Protein AF-A0AAD8BVB4-F1 (afdb_monomer_lite)

Sequence (59 aa):
MNPLCLVLLLFIEFTVGQNTCLYNGKKYSNGEVTSSDDCKTCYCGVFGIYCLKKPCRDQ

Radius of gyration: 17.96 Å; chains: 1; bounding box: 38×54×26 Å

pLDDT: mean 77.32, std 9.96, range [52.53, 90.56]

Organism: Biomphalaria pfeifferi (NCBI:txid112525)

Structure (mmCIF, N/CA/C/O backbone):
data_AF-A0AAD8BVB4-F1
#
_entry.id   AF-A0AAD8BVB4-F1
#
loop_
_atom_site.group_PDB
_atom_site.id
_atom_site.type_symbol
_atom_site.label_atom_id
_atom_site.label_alt_id
_atom_site.label_comp_id
_atom_site.label_asym_id
_atom_site.label_entity_id
_atom_site.label_seq_id
_atom_site.pdbx_PDB_ins_code
_atom_site.Cartn_x
_atom_site.Cartn_y
_atom_site.Cartn_z
_atom_site.occupancy
_atom_site.B_iso_or_equiv
_atom_site.auth_seq_id
_atom_site.auth_comp_id
_atom_site.auth_asym_id
_atom_site.auth_atom_id
_atom_site.pdbx_PDB_model_num
ATOM 1 N N . MET A 1 1 ? 25.241 24.484 14.578 1.00 66.12 1 MET A N 1
ATOM 2 C CA . MET A 1 1 ? 24.022 23.967 13.919 1.00 66.12 1 MET A CA 1
ATOM 3 C C . MET A 1 1 ? 23.348 25.099 13.162 1.00 66.12 1 MET A C 1
ATOM 5 O O . MET A 1 1 ? 23.003 26.092 13.785 1.00 66.12 1 MET A O 1
ATOM 9 N N . ASN A 1 2 ? 23.221 24.988 11.838 1.00 71.50 2 ASN A N 1
ATOM 10 C CA . ASN A 1 2 ? 22.540 25.989 11.012 1.00 71.50 2 ASN A CA 1
ATOM 11 C C . ASN A 1 2 ? 21.020 25.717 11.030 1.00 71.50 2 ASN A C 1
ATOM 13 O O . ASN A 1 2 ? 20.634 24.588 10.714 1.00 71.50 2 ASN A O 1
ATOM 17 N N . PRO A 1 3 ? 20.160 26.699 11.360 1.00 77.94 3 PRO A N 1
ATOM 18 C CA . PRO A 1 3 ? 18.707 26.520 11.346 1.00 77.94 3 PRO A CA 1
ATOM 19 C C . PRO A 1 3 ? 18.156 26.110 9.971 1.00 77.94 3 PRO A C 1
ATOM 21 O O . PRO A 1 3 ? 17.187 25.357 9.925 1.00 77.94 3 PRO A O 1
ATOM 24 N N . LEU A 1 4 ? 18.806 26.492 8.859 1.00 76.06 4 LEU A N 1
ATOM 25 C CA . LEU A 1 4 ? 18.431 26.005 7.522 1.00 76.06 4 LEU A CA 1
ATOM 26 C C . LEU A 1 4 ? 18.549 24.481 7.401 1.00 76.06 4 LEU A C 1
ATOM 28 O O 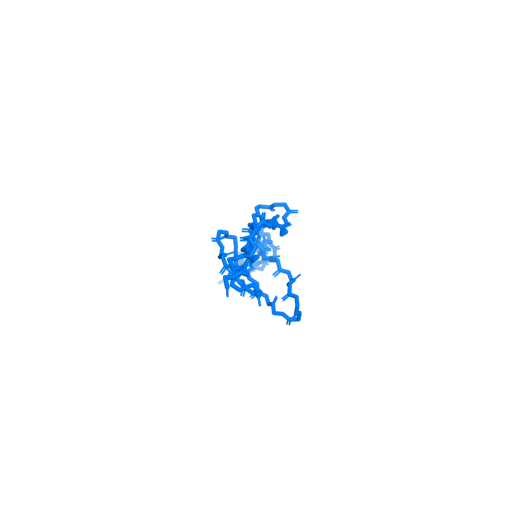. LEU A 1 4 ? 17.750 23.871 6.704 1.00 76.06 4 LEU A O 1
ATOM 32 N N . CYS A 1 5 ? 19.524 23.863 8.074 1.00 78.44 5 CYS A N 1
ATOM 33 C CA . CYS A 1 5 ? 19.749 22.419 8.009 1.00 78.44 5 CYS A CA 1
ATOM 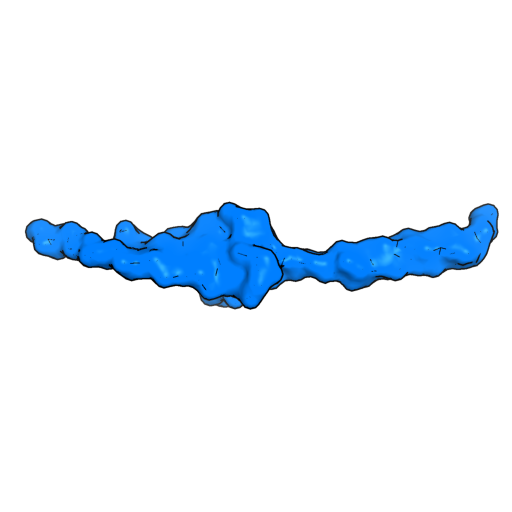34 C C . CYS A 1 5 ? 18.627 21.646 8.720 1.00 78.44 5 CYS A C 1
ATOM 36 O O . CYS A 1 5 ? 18.107 20.679 8.179 1.00 78.44 5 CYS A O 1
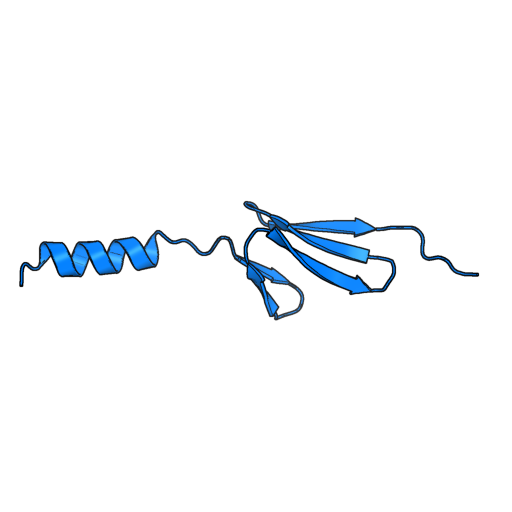ATOM 38 N N . LEU A 1 6 ? 18.193 22.125 9.893 1.00 76.62 6 LEU A N 1
ATOM 39 C CA . LEU A 1 6 ? 17.044 21.563 10.615 1.00 76.62 6 LEU A CA 1
ATOM 40 C C . LEU A 1 6 ? 15.757 21.668 9.794 1.00 76.62 6 LEU A C 1
ATOM 42 O O . LEU A 1 6 ? 14.998 20.711 9.701 1.00 76.62 6 LEU A O 1
ATOM 46 N N . VAL A 1 7 ? 15.541 22.816 9.160 1.00 81.25 7 VAL A N 1
ATOM 47 C CA . VAL A 1 7 ? 14.369 23.062 8.321 1.00 81.25 7 VAL A CA 1
ATOM 48 C C . VAL A 1 7 ? 14.393 22.183 7.059 1.00 81.25 7 VAL A C 1
ATOM 50 O O . VAL A 1 7 ? 13.384 21.563 6.743 1.00 81.25 7 VAL A O 1
ATOM 53 N N . LEU A 1 8 ? 15.545 22.034 6.392 1.00 74.19 8 LEU A N 1
ATOM 54 C CA . LEU A 1 8 ? 15.742 21.101 5.270 1.00 74.19 8 LEU A CA 1
ATOM 55 C C . LEU A 1 8 ? 15.443 19.647 5.653 1.00 74.19 8 LEU A C 1
ATOM 57 O O . LEU A 1 8 ? 14.754 18.963 4.906 1.00 74.19 8 LEU A O 1
ATOM 61 N N . LEU A 1 9 ? 15.917 19.178 6.811 1.00 74.12 9 LEU A N 1
ATOM 62 C CA . LEU A 1 9 ? 15.661 17.813 7.284 1.00 74.12 9 LEU A CA 1
ATOM 63 C C . LEU A 1 9 ? 14.168 17.568 7.550 1.00 74.12 9 LEU A C 1
ATOM 65 O O . LEU A 1 9 ? 13.640 16.538 7.140 1.00 74.12 9 LEU A O 1
ATOM 69 N N . LEU A 1 10 ? 13.466 18.543 8.138 1.00 69.12 10 LEU A N 1
ATOM 70 C CA . LEU A 1 10 ? 12.011 18.480 8.327 1.00 69.12 10 LEU A CA 1
ATOM 71 C C . LEU A 1 10 ? 11.242 18.510 6.993 1.00 69.12 10 LEU A C 1
ATOM 73 O O . LEU A 1 10 ? 10.235 17.820 6.844 1.00 69.12 10 LEU A O 1
ATOM 77 N N . PHE A 1 11 ? 11.714 19.274 6.003 1.00 65.44 11 PHE A N 1
ATOM 78 C CA . PHE A 1 11 ? 11.118 19.301 4.663 1.00 65.44 11 PHE A CA 1
ATOM 79 C C . PHE A 1 11 ? 11.364 18.011 3.871 1.00 65.44 11 PHE A C 1
ATOM 81 O O . PHE A 1 11 ? 10.487 17.586 3.117 1.00 65.44 11 PHE A O 1
ATOM 88 N N . ILE A 1 12 ? 12.520 17.363 4.037 1.00 63.78 12 ILE A N 1
ATOM 89 C CA . ILE A 1 12 ? 12.810 16.070 3.401 1.00 63.78 12 ILE A CA 1
ATOM 90 C C . ILE A 1 12 ? 11.882 14.990 3.970 1.00 63.78 12 ILE A C 1
ATOM 92 O O . ILE A 1 12 ? 11.271 14.263 3.195 1.00 63.78 12 ILE A O 1
ATOM 96 N N . GLU A 1 13 ? 11.679 14.936 5.290 1.00 59.88 13 GLU A N 1
ATOM 97 C CA . GLU A 1 13 ? 10.725 14.004 5.918 1.00 59.88 13 GLU A CA 1
ATOM 98 C C . GLU A 1 13 ? 9.292 14.188 5.386 1.00 59.88 13 GLU A C 1
ATOM 100 O O . GLU A 1 13 ? 8.581 13.215 5.143 1.00 59.88 13 GLU A O 1
ATOM 105 N N . PHE A 1 14 ? 8.873 15.438 5.159 1.00 58.97 14 PHE A N 1
ATOM 106 C CA . PHE A 1 14 ? 7.528 15.765 4.680 1.00 58.97 14 PHE A CA 1
ATOM 107 C C . PHE A 1 14 ? 7.323 15.492 3.179 1.00 58.97 14 PHE A C 1
ATOM 109 O O . PHE A 1 14 ? 6.224 15.144 2.752 1.00 58.97 14 PHE A O 1
ATOM 116 N N . THR A 1 15 ? 8.372 15.655 2.368 1.00 57.53 15 THR A N 1
ATOM 117 C CA . THR A 1 15 ? 8.327 15.462 0.905 1.00 57.53 15 THR A CA 1
ATOM 118 C C . THR A 1 15 ? 8.679 14.050 0.461 1.00 57.53 15 THR A C 1
ATOM 120 O O . THR A 1 15 ? 8.340 13.681 -0.666 1.00 57.53 15 THR A O 1
ATOM 123 N N . VAL A 1 16 ? 9.224 13.208 1.350 1.00 60.78 16 VAL A N 1
ATOM 124 C CA . VAL A 1 16 ? 9.068 11.749 1.262 1.00 60.78 16 VAL A CA 1
ATOM 125 C C . VAL A 1 16 ? 7.607 11.439 1.596 1.00 60.78 16 VAL A C 1
ATOM 127 O O . VAL A 1 16 ? 7.257 10.824 2.601 1.00 60.78 16 VAL A O 1
ATOM 130 N N . GLY A 1 17 ? 6.727 11.929 0.722 1.00 58.06 17 GLY A N 1
ATOM 131 C CA . GLY A 1 17 ? 5.344 11.544 0.599 1.00 58.06 17 GLY A CA 1
ATOM 132 C C . GLY A 1 17 ? 5.352 10.071 0.274 1.00 58.06 17 GLY A C 1
ATOM 133 O O . GLY A 1 17 ? 5.429 9.672 -0.880 1.00 58.06 17 GLY A O 1
ATOM 134 N N . GLN A 1 18 ? 5.371 9.298 1.351 1.00 60.25 18 GLN A N 1
ATOM 135 C CA . GLN A 1 18 ? 5.057 7.896 1.473 1.00 60.25 18 GLN A CA 1
ATOM 136 C C . GLN A 1 18 ? 4.150 7.493 0.308 1.00 60.25 18 GLN A C 1
ATOM 138 O O . GLN A 1 18 ? 2.936 7.690 0.397 1.00 60.25 18 GLN A O 1
ATOM 143 N N . ASN A 1 19 ? 4.717 6.947 -0.777 1.00 74.50 19 ASN A N 1
ATOM 144 C CA . ASN A 1 19 ? 3.965 6.246 -1.818 1.00 74.50 19 ASN A CA 1
ATOM 145 C C . ASN A 1 19 ? 3.401 4.976 -1.176 1.00 74.50 19 ASN A C 1
ATOM 147 O O . ASN A 1 19 ? 3.838 3.864 -1.449 1.00 74.50 19 ASN A O 1
ATOM 151 N N . THR A 1 20 ? 2.508 5.166 -0.220 1.00 82.88 20 THR A N 1
ATOM 152 C CA . THR A 1 20 ? 1.924 4.136 0.600 1.00 82.88 20 THR A CA 1
ATOM 153 C C . THR A 1 20 ? 0.442 4.145 0.346 1.00 82.88 20 THR A C 1
ATOM 155 O O . THR A 1 20 ? -0.199 5.193 0.258 1.00 82.88 20 THR A O 1
ATOM 158 N N . CYS A 1 21 ? -0.103 2.955 0.212 1.00 87.25 21 CYS A N 1
ATOM 159 C CA . CYS A 1 21 ? -1.511 2.758 -0.005 1.00 87.25 21 CYS A CA 1
ATOM 160 C C . CYS A 1 21 ? -2.141 2.269 1.289 1.00 87.25 21 CYS A C 1
ATOM 162 O O . CYS A 1 21 ? -1.631 1.344 1.922 1.00 87.25 21 CYS A O 1
ATOM 164 N N . LEU A 1 22 ? -3.275 2.852 1.670 1.00 86.38 22 LEU A N 1
ATOM 165 C CA . LEU A 1 22 ? -4.103 2.305 2.735 1.00 86.38 22 LEU A CA 1
ATOM 166 C C . LEU A 1 22 ? -5.097 1.319 2.118 1.00 86.38 22 LEU A C 1
ATOM 168 O O . LEU A 1 22 ? -5.964 1.713 1.338 1.00 86.38 22 LEU A O 1
ATOM 172 N N . TYR A 1 23 ? -4.974 0.039 2.456 1.00 85.44 23 TYR A N 1
ATOM 173 C CA . TYR A 1 23 ? -5.865 -1.007 1.971 1.00 85.44 23 TYR A CA 1
ATOM 174 C C . TYR A 1 23 ? -6.301 -1.917 3.114 1.00 85.44 23 TYR A C 1
ATOM 176 O O . TYR A 1 23 ? -5.476 -2.446 3.853 1.00 85.44 23 TYR A O 1
ATOM 184 N N . ASN A 1 24 ? -7.613 -2.088 3.275 1.00 85.31 24 ASN A N 1
ATOM 185 C CA . ASN A 1 24 ? -8.207 -2.906 4.336 1.00 85.31 24 ASN A CA 1
ATOM 186 C C . ASN A 1 24 ? -7.676 -2.577 5.754 1.00 85.31 24 ASN A C 1
ATOM 188 O O . ASN A 1 24 ? -7.353 -3.465 6.536 1.00 85.31 24 ASN A O 1
ATOM 192 N N . GLY A 1 25 ? -7.491 -1.285 6.053 1.00 86.12 25 GLY A N 1
ATOM 193 C CA . GLY A 1 25 ? -6.953 -0.815 7.338 1.00 86.12 25 GLY A CA 1
ATOM 194 C C . GLY A 1 25 ? -5.438 -0.983 7.523 1.00 86.12 25 GLY A C 1
ATOM 195 O O . GLY A 1 25 ? -4.901 -0.528 8.530 1.00 86.12 25 GLY A O 1
ATOM 196 N N . LYS A 1 26 ? -4.727 -1.574 6.556 1.00 85.50 26 LYS A N 1
ATOM 197 C CA . LYS A 1 26 ? -3.270 -1.746 6.579 1.00 85.50 26 LYS A CA 1
ATOM 198 C C . LYS A 1 26 ? -2.592 -0.795 5.589 1.00 85.50 26 LYS A C 1
ATOM 200 O O . LYS A 1 26 ? -3.108 -0.550 4.500 1.00 85.50 26 LYS A O 1
ATOM 205 N N . LYS A 1 27 ? -1.437 -0.243 5.971 1.00 87.25 27 LYS A N 1
ATOM 206 C CA . LYS A 1 27 ? -0.577 0.542 5.073 1.00 87.25 27 LYS A CA 1
ATOM 207 C C . LYS A 1 27 ? 0.364 -0.391 4.311 1.00 87.25 27 LYS A C 1
ATOM 209 O O . LYS A 1 27 ? 0.960 -1.273 4.922 1.00 87.25 27 LYS A O 1
ATOM 214 N N . TYR A 1 28 ? 0.489 -0.158 3.012 1.00 86.44 28 TYR A N 1
ATOM 215 C CA . TYR A 1 28 ? 1.343 -0.890 2.078 1.00 86.44 28 TYR A CA 1
ATOM 216 C C . TYR A 1 28 ? 2.306 0.077 1.415 1.00 86.44 28 TYR A C 1
ATOM 218 O O . TYR A 1 28 ? 1.893 1.184 1.088 1.00 86.44 28 TYR A O 1
ATOM 226 N N . SER A 1 29 ? 3.549 -0.324 1.190 1.00 87.44 29 SER A N 1
ATOM 227 C CA . SER A 1 29 ? 4.534 0.486 0.466 1.00 87.44 29 SER A CA 1
ATOM 228 C C . SER A 1 29 ? 4.373 0.348 -1.047 1.00 87.44 29 SER A C 1
ATOM 230 O O . SER A 1 29 ? 3.781 -0.611 -1.536 1.00 87.44 29 SER A O 1
ATOM 232 N N . ASN A 1 30 ? 4.918 1.291 -1.811 1.00 86.81 30 ASN A N 1
ATOM 233 C CA . ASN A 1 30 ? 4.934 1.208 -3.269 1.00 86.81 30 ASN A CA 1
ATOM 234 C C . ASN A 1 30 ? 5.609 -0.089 -3.733 1.00 86.81 30 ASN A C 1
ATOM 236 O O . ASN A 1 30 ? 6.705 -0.419 -3.286 1.00 86.81 30 ASN A O 1
ATOM 240 N N . GLY A 1 31 ? 4.955 -0.808 -4.636 1.00 84.62 31 GLY A N 1
ATOM 241 C CA . GLY A 1 31 ? 5.353 -2.127 -5.115 1.00 84.62 31 GLY A CA 1
ATOM 242 C C . GLY A 1 31 ? 4.914 -3.286 -4.219 1.00 84.62 31 GLY A C 1
ATOM 243 O O . GLY A 1 31 ? 5.061 -4.438 -4.619 1.00 84.62 31 GLY A O 1
ATOM 244 N N . GLU A 1 32 ? 4.355 -3.028 -3.034 1.00 86.50 32 GLU A N 1
ATOM 245 C CA . GLU A 1 32 ? 3.928 -4.092 -2.128 1.00 86.50 32 GLU A CA 1
ATOM 246 C C . GLU A 1 32 ? 2.659 -4.775 -2.652 1.00 86.50 32 GLU A C 1
ATOM 248 O O . GLU A 1 32 ? 1.655 -4.130 -2.977 1.00 86.50 32 GLU A O 1
ATOM 253 N N . VAL A 1 33 ? 2.717 -6.105 -2.735 1.00 83.25 33 VAL A N 1
ATOM 254 C CA . VAL A 1 33 ? 1.614 -6.955 -3.186 1.00 83.25 33 VAL A CA 1
ATOM 255 C C . VAL A 1 33 ? 0.814 -7.418 -1.973 1.00 83.25 33 VAL A C 1
ATOM 257 O O . VAL A 1 33 ? 1.359 -7.969 -1.021 1.00 83.25 33 VAL A O 1
ATOM 260 N N . THR A 1 34 ? -0.499 -7.228 -2.029 1.00 80.31 34 THR A N 1
ATOM 261 C CA . THR A 1 34 ? -1.459 -7.712 -1.042 1.00 80.31 34 THR A CA 1
ATOM 262 C C . THR A 1 34 ? -2.470 -8.640 -1.698 1.00 80.31 34 THR A C 1
ATOM 264 O O . THR A 1 34 ? -3.265 -8.242 -2.551 1.00 80.31 34 THR A O 1
ATOM 267 N N . SER A 1 35 ? -2.433 -9.911 -1.317 1.00 73.00 35 SER A N 1
ATOM 268 C CA . SER A 1 35 ? -3.460 -10.879 -1.695 1.00 73.00 35 SER A CA 1
ATOM 269 C C . SER A 1 35 ? -4.558 -10.818 -0.643 1.00 73.00 35 SER A C 1
ATOM 271 O O . SER A 1 35 ? -4.306 -11.111 0.522 1.00 73.00 35 SER A O 1
ATOM 273 N N . SER A 1 36 ? -5.749 -10.366 -1.039 1.00 68.56 36 SER A N 1
ATOM 274 C CA . SER A 1 36 ? -6.912 -10.343 -0.136 1.00 68.56 36 SER A CA 1
ATOM 275 C C . SER A 1 36 ? -7.496 -11.746 0.014 1.00 68.56 36 SER A C 1
ATOM 277 O O . SER A 1 36 ? -7.892 -12.122 1.107 1.00 68.56 36 SER A O 1
ATOM 279 N N . ASP A 1 37 ? -7.491 -12.497 -1.092 1.00 72.06 37 ASP A N 1
ATOM 280 C CA . ASP A 1 37 ? -8.085 -13.823 -1.259 1.00 72.06 37 ASP A CA 1
ATOM 281 C C . ASP A 1 37 ? -7.249 -14.619 -2.283 1.00 72.06 37 ASP A C 1
ATOM 283 O O . ASP A 1 37 ? -6.527 -14.017 -3.090 1.00 72.06 37 ASP A O 1
ATOM 287 N N . ASP A 1 38 ? -7.395 -15.948 -2.343 1.00 72.31 38 ASP A N 1
ATOM 288 C CA . ASP A 1 38 ? -6.680 -16.821 -3.300 1.00 72.31 38 ASP A CA 1
ATOM 289 C C . ASP A 1 38 ? -6.860 -16.400 -4.773 1.00 72.31 38 ASP A C 1
ATOM 291 O O . ASP A 1 38 ? -5.984 -16.587 -5.627 1.00 72.31 38 ASP A O 1
ATOM 295 N N . CYS A 1 39 ? -7.976 -15.738 -5.071 1.00 76.94 39 CYS A N 1
ATOM 296 C CA . CYS A 1 39 ? -8.359 -15.335 -6.420 1.00 76.94 39 CYS A CA 1
ATOM 297 C C . CYS A 1 39 ? -8.141 -13.847 -6.711 1.00 76.94 39 CYS A C 1
ATOM 299 O O . CYS A 1 39 ? -8.350 -13.401 -7.842 1.00 76.94 39 CYS A O 1
ATOM 301 N N . LYS A 1 40 ? -7.744 -13.044 -5.719 1.00 82.69 40 LYS A N 1
ATOM 302 C CA . LYS A 1 40 ? -7.627 -11.591 -5.861 1.00 82.69 40 LYS A CA 1
ATOM 303 C C . LYS A 1 40 ? -6.281 -11.114 -5.344 1.00 82.69 40 LYS A C 1
ATOM 305 O O . LYS A 1 40 ? -6.016 -11.090 -4.144 1.00 82.69 40 LYS A O 1
ATOM 310 N N . THR A 1 41 ? -5.452 -10.660 -6.276 1.00 86.12 41 THR A N 1
ATOM 311 C CA . THR A 1 41 ? -4.151 -10.075 -5.961 1.00 86.12 41 THR A CA 1
ATOM 312 C C . THR A 1 41 ? -4.208 -8.587 -6.243 1.00 86.12 41 THR A C 1
ATOM 314 O O . THR A 1 41 ? -4.520 -8.174 -7.358 1.00 86.12 41 THR A O 1
ATOM 317 N N . CYS A 1 42 ? -3.916 -7.783 -5.231 1.00 88.88 42 CYS A N 1
ATOM 318 C CA . CYS A 1 42 ? -3.784 -6.345 -5.355 1.00 88.88 42 CYS A CA 1
ATOM 319 C C . CYS A 1 42 ? -2.327 -5.927 -5.152 1.00 88.88 42 CYS A C 1
ATOM 321 O O . CYS A 1 42 ? -1.568 -6.621 -4.485 1.00 88.88 42 CYS A O 1
ATOM 323 N N . TYR A 1 43 ? -1.922 -4.791 -5.700 1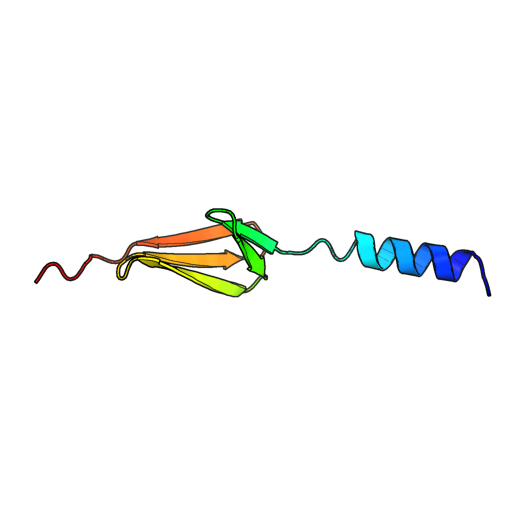.00 89.50 43 TYR A N 1
ATOM 324 C CA . TYR A 1 43 ? -0.619 -4.194 -5.432 1.00 89.50 43 TYR A CA 1
ATOM 325 C C . TYR A 1 43 ? -0.754 -2.690 -5.222 1.00 89.50 43 TYR A C 1
ATOM 327 O O . TYR A 1 43 ? -1.602 -2.036 -5.835 1.00 89.50 43 TYR A O 1
ATOM 335 N N . CYS A 1 44 ? 0.068 -2.141 -4.334 1.00 90.56 44 CYS A N 1
ATOM 336 C CA . CYS A 1 44 ? 0.189 -0.704 -4.153 1.00 90.56 44 CYS A CA 1
ATOM 337 C C . CYS A 1 44 ? 1.126 -0.149 -5.224 1.00 90.56 44 CYS A C 1
ATOM 339 O O . CYS A 1 44 ? 2.305 -0.479 -5.246 1.00 90.56 44 CYS A O 1
ATOM 341 N N . GLY A 1 45 ? 0.609 0.658 -6.142 1.00 85.19 45 GLY A N 1
ATOM 342 C CA . GLY A 1 45 ? 1.415 1.396 -7.106 1.00 85.19 45 GLY A CA 1
ATOM 343 C C . GLY A 1 45 ? 1.556 2.865 -6.722 1.00 85.19 45 GLY A C 1
ATOM 344 O O . GLY A 1 45 ? 0.947 3.350 -5.772 1.00 85.19 45 GLY A O 1
ATOM 345 N N . VAL A 1 46 ? 2.311 3.598 -7.540 1.00 81.62 46 VAL A N 1
ATOM 346 C CA . VAL A 1 46 ? 2.631 5.024 -7.344 1.00 81.62 46 VAL A CA 1
ATOM 347 C C . VAL A 1 46 ? 1.387 5.890 -7.096 1.00 81.62 46 VAL A C 1
ATOM 349 O O . VAL A 1 46 ? 1.457 6.828 -6.309 1.00 81.62 46 VAL A O 1
ATOM 352 N N . PHE A 1 47 ? 0.261 5.551 -7.734 1.00 79.75 47 PHE A N 1
ATOM 353 C CA . PHE A 1 47 ? -0.989 6.321 -7.689 1.00 79.75 47 PHE A CA 1
ATOM 354 C C . PHE A 1 47 ? -2.129 5.656 -6.894 1.00 79.75 47 PHE A C 1
ATOM 356 O O . PHE A 1 47 ? -3.236 6.187 -6.883 1.00 79.7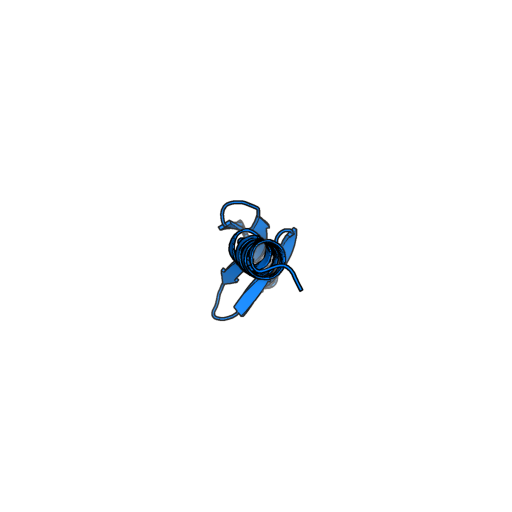5 47 PHE A O 1
ATOM 363 N N . GLY A 1 48 ? -1.904 4.503 -6.248 1.00 84.38 48 GLY A N 1
ATOM 364 C CA . GLY A 1 48 ? -2.946 3.810 -5.477 1.00 84.38 48 GLY A CA 1
ATOM 365 C C . GLY A 1 48 ? -2.933 2.285 -5.606 1.00 84.38 48 GLY A C 1
ATOM 366 O O . GLY A 1 48 ? -1.979 1.698 -6.108 1.00 84.38 48 GLY A O 1
ATOM 367 N N . ILE A 1 49 ? -3.999 1.634 -5.129 1.00 87.81 49 ILE A N 1
ATOM 368 C CA . ILE A 1 49 ? -4.155 0.171 -5.172 1.00 87.81 49 ILE A CA 1
ATOM 369 C C . ILE A 1 49 ? -4.687 -0.276 -6.534 1.00 87.81 49 ILE A C 1
ATOM 371 O O . ILE A 1 49 ? -5.718 0.209 -6.996 1.00 87.81 49 ILE A O 1
ATOM 375 N N . TYR A 1 50 ? -4.053 -1.290 -7.108 1.00 88.62 50 TYR A N 1
ATOM 376 C CA . TYR A 1 50 ? -4.477 -1.957 -8.334 1.00 88.62 50 TYR A CA 1
ATOM 377 C C . TYR A 1 50 ? -4.793 -3.415 -8.029 1.00 88.62 50 TYR A C 1
ATOM 379 O O . TYR A 1 50 ? -3.940 -4.118 -7.503 1.00 88.62 50 TYR A O 1
ATOM 387 N N . CYS A 1 51 ? -5.999 -3.884 -8.349 1.00 88.19 51 CYS A N 1
ATOM 388 C CA . CYS A 1 51 ? -6.426 -5.255 -8.063 1.00 88.19 51 CYS A CA 1
ATOM 389 C C . CYS A 1 51 ? -6.708 -6.037 -9.343 1.00 88.19 51 CYS A C 1
ATOM 391 O O . CYS A 1 51 ? -7.541 -5.633 -10.151 1.00 88.19 51 CYS A O 1
ATOM 393 N N . LEU A 1 52 ? -6.083 -7.205 -9.467 1.00 85.88 52 LEU A N 1
ATOM 394 C CA . LEU A 1 52 ? -6.369 -8.193 -10.492 1.00 85.88 52 LEU A CA 1
ATOM 395 C C . LEU A 1 52 ? -7.254 -9.295 -9.899 1.00 85.88 52 LEU A C 1
ATOM 397 O O . LEU A 1 52 ? -6.858 -9.992 -8.959 1.00 85.88 52 LEU A O 1
ATOM 40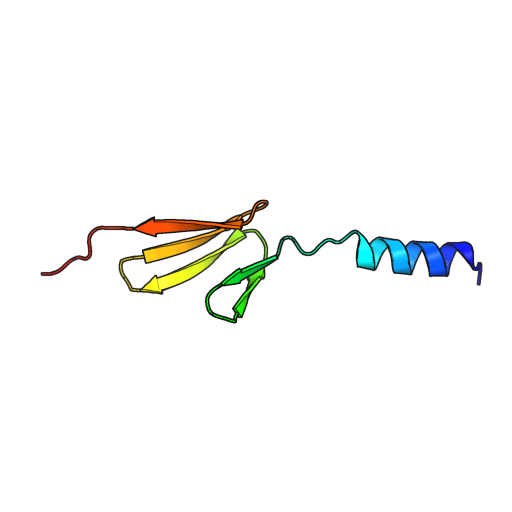1 N N . LYS A 1 53 ? -8.457 -9.453 -10.457 1.00 81.62 53 LYS A N 1
ATOM 402 C CA . LYS A 1 53 ? -9.323 -10.602 -10.178 1.00 81.62 53 LYS A CA 1
ATOM 403 C C . LYS A 1 53 ? -8.975 -11.719 -11.152 1.00 81.62 53 LYS A C 1
ATOM 405 O O . LYS A 1 53 ? -9.070 -11.540 -12.363 1.00 81.62 53 LYS A O 1
ATOM 410 N N . LYS A 1 54 ? -8.574 -12.858 -10.610 1.00 78.75 54 LYS A N 1
ATOM 411 C CA . LYS A 1 54 ? -8.393 -14.118 -11.326 1.00 78.75 54 LYS A CA 1
ATOM 412 C C . LYS A 1 54 ? -9.681 -14.928 -11.136 1.00 78.75 54 LYS A C 1
ATOM 414 O O . LYS A 1 54 ? -10.300 -14.791 -10.077 1.00 78.75 54 LYS A O 1
ATOM 419 N N . PRO A 1 55 ? -10.099 -15.765 -12.098 1.00 75.69 55 PRO A N 1
ATOM 420 C CA . PRO A 1 55 ? -11.128 -16.756 -11.812 1.00 75.69 55 PRO A CA 1
ATOM 421 C C . PRO A 1 55 ? -10.658 -17.618 -10.635 1.00 75.69 55 PRO A C 1
ATOM 423 O O . PRO A 1 55 ? -9.538 -18.136 -10.656 1.00 75.69 55 PRO A O 1
ATOM 426 N N . CYS A 1 56 ? -11.487 -17.723 -9.595 1.00 76.12 56 CYS A N 1
ATOM 427 C CA . CYS A 1 56 ? -11.272 -18.716 -8.555 1.00 76.12 56 CYS A CA 1
ATOM 428 C C . CYS A 1 56 ? -11.308 -20.085 -9.213 1.00 76.12 56 CYS A C 1
ATOM 430 O O . CYS A 1 56 ? -12.175 -20.354 -10.046 1.00 76.12 56 CYS A O 1
ATOM 432 N N . ARG A 1 57 ? -10.352 -20.947 -8.869 1.00 66.25 57 ARG A N 1
ATOM 433 C CA . ARG A 1 57 ? -10.451 -22.357 -9.224 1.00 66.25 57 ARG A CA 1
ATOM 434 C C . ARG A 1 57 ? -11.475 -22.972 -8.274 1.00 66.25 57 ARG A C 1
ATOM 436 O O . ARG A 1 57 ? -11.103 -23.647 -7.326 1.00 66.25 57 ARG A O 1
ATOM 443 N N . ASP A 1 58 ? -12.745 -22.657 -8.499 1.00 62.94 58 ASP A N 1
ATOM 444 C CA . ASP A 1 58 ? -13.854 -23.425 -7.955 1.00 62.94 58 ASP A CA 1
ATOM 445 C C . ASP A 1 58 ? -13.813 -24.761 -8.701 1.00 62.94 58 ASP A C 1
ATOM 447 O O . ASP A 1 58 ? -14.328 -24.887 -9.814 1.00 62.94 58 ASP A O 1
ATOM 451 N N . GLN A 1 59 ? -13.036 -25.698 -8.157 1.00 52.53 59 GLN A N 1
ATOM 452 C CA . GLN A 1 59 ? -12.969 -27.073 -8.629 1.00 52.53 59 GLN A CA 1
ATOM 453 C C . GLN A 1 59 ? -13.810 -27.962 -7.726 1.00 52.53 59 GLN A C 1
ATOM 455 O O . GLN A 1 59 ? -13.653 -27.846 -6.491 1.00 52.53 59 GLN A O 1
#

Secondary structure (DSSP, 8-state):
--HHHHHHHHHHHHHS---EEEETTEEEETT-EEEEETTEEEEEETTEEEEEEPPP---

Foldseek 3Di:
DDVVVVVVVVVVVVVVPFLWEQDPNDIHGAQGWDDPDPQKIWGRHSVYIDIDGHPPPPD